Protein AF-A0A954TVA0-F1 (afdb_monomer_lite)

Radius of gyration: 16.4 Å; chains: 1; bounding box: 38×23×54 Å

Secondary structure (DSSP, 8-state):
-PPPEEEEEE-SGGGHHHHTTHHHH-TTEEEEEE-HHHHHHHHHTTS-SEE---TTGGGT-TT-----S-----SS--SSS----SS-GGG-------TT-HHHHHHHHHHT-

pLDDT: mean 92.86, std 5.98, range [51.25, 97.56]

Foldseek 3Di:
DPQAAEEEFEPDPLRCVVCPCVCVVRVSHDYDYDQQLVQLVCVVVVVHPYYQHAPVSCVVDVPDDDPDPDHRDDDPDPVPQDDDDPDPLQPPPDGDDDPSHDNSVVVVVVVSD

Structure (mmCIF, N/CA/C/O backbone):
data_AF-A0A954TVA0-F1
#
_entry.id   AF-A0A954TVA0-F1
#
loop_
_atom_site.group_PDB
_atom_site.id
_atom_site.type_symbol
_atom_site.label_atom_id
_atom_site.label_alt_id
_atom_site.label_comp_id
_atom_site.label_asym_id
_atom_site.label_entity_id
_atom_site.label_seq_id
_atom_site.pdbx_PDB_ins_code
_atom_site.Cartn_x
_atom_site.Cartn_y
_atom_site.Cartn_z
_atom_site.occupancy
_atom_site.B_iso_or_equiv
_atom_site.auth_seq_id
_atom_site.auth_comp_id
_atom_site.auth_asym_id
_atom_site.auth_atom_id
_atom_site.pdbx_PDB_model_num
ATOM 1 N N . MET A 1 1 ? 11.978 6.309 -28.650 1.00 51.25 1 MET A N 1
ATOM 2 C CA . MET A 1 1 ? 12.159 6.140 -27.192 1.00 51.25 1 MET A CA 1
ATOM 3 C C . MET A 1 1 ? 10.911 5.460 -26.672 1.00 51.25 1 MET A C 1
ATOM 5 O O . MET A 1 1 ? 9.834 5.956 -26.969 1.00 51.25 1 MET A O 1
ATOM 9 N N . HIS A 1 2 ? 11.033 4.316 -26.001 1.00 59.34 2 HIS A N 1
ATOM 10 C CA . HIS A 1 2 ? 9.889 3.750 -25.281 1.00 59.34 2 HIS A CA 1
ATOM 11 C C . HIS A 1 2 ? 9.575 4.683 -24.104 1.00 59.34 2 HIS A C 1
ATOM 13 O O . HIS A 1 2 ? 10.509 5.211 -23.495 1.00 59.34 2 HIS A O 1
ATOM 19 N N . ALA A 1 3 ? 8.293 4.939 -23.838 1.00 80.56 3 ALA A N 1
ATOM 20 C CA . ALA A 1 3 ? 7.889 5.673 -22.644 1.00 80.56 3 ALA A CA 1
ATOM 21 C C . ALA A 1 3 ? 8.387 4.912 -21.404 1.00 80.56 3 ALA A C 1
ATOM 23 O O . ALA A 1 3 ? 8.358 3.680 -21.385 1.00 80.56 3 ALA A O 1
ATOM 24 N N . ARG A 1 4 ? 8.902 5.639 -20.409 1.00 92.19 4 ARG A N 1
ATOM 25 C CA . ARG A 1 4 ? 9.308 5.043 -19.135 1.00 92.19 4 ARG A CA 1
ATOM 26 C C . ARG A 1 4 ? 8.078 4.586 -18.357 1.00 92.19 4 ARG A C 1
ATOM 28 O O . ARG A 1 4 ? 7.033 5.223 -18.443 1.00 92.19 4 ARG A O 1
ATOM 35 N N . ILE A 1 5 ? 8.225 3.495 -17.608 1.00 95.81 5 ILE A N 1
ATOM 36 C CA . ILE A 1 5 ? 7.154 2.946 -16.766 1.00 95.81 5 ILE A CA 1
ATOM 37 C C . ILE A 1 5 ? 7.096 3.757 -15.471 1.00 95.81 5 ILE A C 1
ATOM 39 O O . ILE A 1 5 ? 8.102 3.861 -14.771 1.00 95.81 5 ILE A O 1
ATOM 43 N N . LYS A 1 6 ? 5.936 4.311 -15.133 1.00 97.56 6 LYS A N 1
ATOM 44 C CA . LYS A 1 6 ? 5.712 5.108 -13.922 1.00 97.56 6 LYS A CA 1
ATOM 45 C C . LYS A 1 6 ? 5.353 4.182 -12.760 1.00 97.56 6 LYS A C 1
ATOM 47 O O . LYS A 1 6 ? 4.303 3.538 -12.777 1.00 97.56 6 LYS A 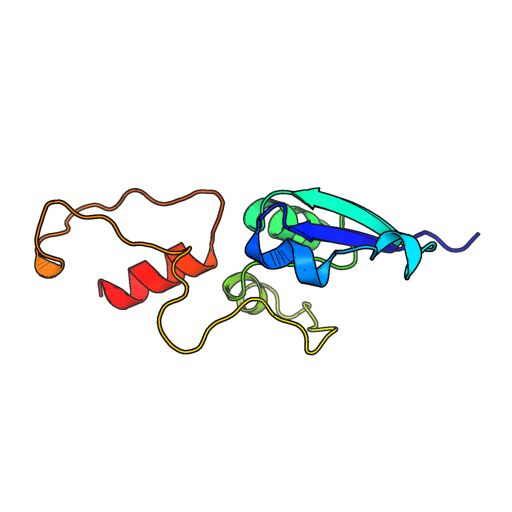O 1
ATOM 52 N N . VAL A 1 7 ? 6.226 4.111 -11.757 1.00 96.88 7 VAL A N 1
ATOM 53 C CA . VAL A 1 7 ? 6.116 3.175 -10.630 1.00 96.88 7 VAL A CA 1
ATOM 54 C C . VAL A 1 7 ? 5.910 3.927 -9.316 1.00 96.88 7 VAL A C 1
ATOM 56 O O . VAL A 1 7 ? 6.769 4.692 -8.887 1.00 96.88 7 VAL A O 1
ATOM 59 N N . GLY A 1 8 ? 4.793 3.657 -8.643 1.00 97.06 8 GLY A N 1
ATOM 60 C CA . GLY A 1 8 ? 4.481 4.173 -7.314 1.00 97.06 8 GLY A CA 1
ATOM 61 C C . GLY A 1 8 ? 5.005 3.281 -6.193 1.00 97.06 8 GLY A C 1
ATOM 62 O O . GLY A 1 8 ? 4.506 2.174 -5.974 1.00 97.06 8 GLY A O 1
ATOM 63 N N . ALA A 1 9 ? 5.974 3.782 -5.437 1.00 95.75 9 ALA A N 1
ATOM 64 C CA . ALA A 1 9 ? 6.526 3.153 -4.247 1.00 95.75 9 ALA A CA 1
ATOM 65 C C . ALA A 1 9 ? 5.984 3.799 -2.961 1.00 95.75 9 ALA A C 1
ATOM 67 O O . ALA A 1 9 ? 5.760 5.003 -2.878 1.00 95.75 9 ALA A O 1
ATOM 68 N N . VAL A 1 10 ? 5.801 3.001 -1.910 1.00 93.38 10 VAL A N 1
ATOM 69 C CA . VAL A 1 10 ? 5.298 3.499 -0.621 1.00 93.38 10 VAL A CA 1
ATOM 70 C C . VAL A 1 10 ? 6.440 4.060 0.229 1.00 93.38 10 VAL A C 1
ATOM 72 O O . VAL A 1 10 ? 7.480 3.416 0.368 1.00 93.38 10 VAL A O 1
ATOM 75 N N . SER A 1 11 ? 6.215 5.210 0.870 1.00 88.69 11 SER A N 1
ATOM 76 C CA . SER A 1 11 ? 7.194 5.926 1.715 1.00 88.69 11 SER A CA 1
ATOM 77 C C . SER A 1 11 ? 7.392 5.367 3.140 1.00 88.69 11 SER A C 1
ATOM 79 O O . SER A 1 11 ? 8.062 5.988 3.969 1.00 88.69 11 SER A O 1
ATOM 81 N N . TYR A 1 12 ? 6.813 4.211 3.473 1.00 90.75 12 TYR A N 1
ATOM 82 C CA . TYR A 1 12 ? 6.870 3.629 4.818 1.00 90.75 12 TYR A CA 1
ATOM 83 C C . TYR A 1 12 ? 8.114 2.764 5.056 1.00 90.75 12 TYR A C 1
ATOM 85 O O . TYR A 1 12 ? 8.768 2.262 4.149 1.00 90.75 12 TYR A O 1
ATOM 93 N N . LEU A 1 13 ? 8.461 2.556 6.330 1.00 93.25 13 LEU A N 1
ATOM 94 C CA . LEU A 1 13 ? 9.634 1.751 6.682 1.00 93.25 13 LEU A CA 1
ATOM 95 C C . LEU A 1 13 ? 9.489 0.280 6.255 1.00 93.25 13 LEU A C 1
ATOM 97 O O . LEU A 1 13 ? 10.472 -0.343 5.863 1.00 93.25 13 LEU A O 1
ATOM 101 N N . ASN A 1 14 ? 8.272 -0.262 6.314 1.00 92.88 14 ASN A N 1
ATOM 102 C CA . ASN A 1 14 ? 7.986 -1.656 5.968 1.00 92.88 14 ASN A CA 1
ATOM 103 C C . ASN A 1 14 ? 8.168 -1.965 4.471 1.00 92.88 14 ASN A C 1
ATOM 105 O O . ASN A 1 14 ? 8.353 -3.127 4.123 1.00 92.88 14 ASN A O 1
ATOM 109 N N . THR A 1 15 ? 8.164 -0.951 3.603 1.00 93.56 15 THR A N 1
ATOM 110 C CA . THR A 1 15 ? 8.358 -1.101 2.155 1.00 93.56 15 THR A CA 1
ATOM 111 C C . THR A 1 15 ? 9.800 -0.868 1.728 1.00 93.56 15 THR A C 1
ATOM 113 O O . THR A 1 15 ? 10.175 -1.309 0.644 1.00 93.56 15 THR A O 1
ATOM 116 N N . LYS A 1 16 ? 10.643 -0.256 2.577 1.00 94.19 16 LYS A N 1
ATOM 117 C CA . LYS A 1 16 ? 12.052 0.026 2.251 1.00 94.19 16 LYS A CA 1
ATOM 118 C C . LYS A 1 16 ? 12.821 -1.179 1.701 1.00 94.19 16 LYS A C 1
ATOM 120 O O . LYS A 1 16 ? 13.514 -0.982 0.710 1.00 94.19 16 LYS A O 1
ATOM 125 N N . PRO A 1 17 ? 12.717 -2.400 2.264 1.00 94.06 17 PRO A N 1
ATOM 126 C CA . PRO A 1 17 ? 13.437 -3.547 1.711 1.00 94.06 17 PRO A CA 1
ATOM 127 C C . PRO A 1 17 ? 13.011 -3.912 0.284 1.00 94.06 17 PRO A C 1
ATOM 129 O O . PRO A 1 17 ? 13.837 -4.383 -0.486 1.00 94.06 17 PRO A O 1
ATOM 132 N N . LEU A 1 18 ? 11.742 -3.685 -0.070 1.00 92.62 18 LEU A N 1
ATOM 133 C CA . LEU A 1 18 ? 11.190 -4.029 -1.383 1.00 92.62 18 LEU A CA 1
ATOM 134 C C . LEU A 1 18 ? 11.636 -3.052 -2.476 1.00 92.62 18 LEU A C 1
ATOM 136 O O . LEU A 1 18 ? 11.839 -3.447 -3.617 1.00 92.62 18 LEU A O 1
ATOM 140 N N . VAL A 1 19 ? 11.785 -1.778 -2.120 1.00 93.06 19 VAL A N 1
ATOM 141 C CA . VAL A 1 19 ? 12.121 -0.692 -3.059 1.00 93.06 19 VAL A CA 1
ATOM 142 C C . VAL A 1 19 ? 13.610 -0.334 -3.035 1.00 93.06 19 VAL A C 1
ATOM 144 O O . VAL A 1 19 ? 14.057 0.541 -3.773 1.00 93.06 19 VAL A O 1
ATOM 147 N N . TYR A 1 20 ? 14.394 -1.001 -2.183 1.00 94.62 20 TYR A N 1
ATOM 148 C CA . TYR A 1 20 ? 15.823 -0.753 -2.047 1.00 94.62 20 TYR A CA 1
ATOM 149 C C . TYR A 1 20 ? 16.550 -1.024 -3.369 1.00 94.62 20 TYR A C 1
ATOM 151 O O . TYR A 1 20 ? 16.556 -2.154 -3.855 1.00 94.62 20 TYR A O 1
ATOM 159 N N . ARG A 1 21 ? 17.188 0.020 -3.918 1.00 94.69 21 ARG A N 1
ATOM 160 C CA . ARG A 1 21 ? 17.919 -0.003 -5.199 1.00 94.69 21 ARG A CA 1
ATOM 161 C C . ARG A 1 21 ? 17.044 -0.356 -6.406 1.00 94.69 21 ARG A C 1
ATOM 163 O O . ARG A 1 21 ? 17.558 -0.796 -7.433 1.00 94.69 21 ARG A O 1
ATOM 170 N N . LEU A 1 22 ? 15.722 -0.194 -6.302 1.00 92.12 22 LEU A N 1
ATOM 171 C CA . LEU A 1 22 ? 14.807 -0.490 -7.406 1.00 92.12 22 LEU A CA 1
ATOM 172 C C . LEU A 1 22 ? 15.111 0.369 -8.643 1.00 92.12 22 LEU A C 1
ATOM 174 O O . LEU A 1 22 ? 14.988 -0.115 -9.760 1.00 92.12 22 LEU A O 1
ATOM 178 N N . ASP A 1 23 ? 15.574 1.601 -8.449 1.00 91.69 23 ASP A N 1
ATOM 179 C CA . ASP A 1 23 ? 16.048 2.509 -9.496 1.00 91.69 23 ASP A CA 1
ATOM 180 C C . ASP A 1 23 ? 17.280 1.976 -10.246 1.00 91.69 23 ASP A C 1
ATOM 182 O O . ASP A 1 23 ? 17.398 2.161 -11.458 1.00 91.69 23 ASP A O 1
ATOM 186 N N . GLU A 1 24 ? 18.169 1.257 -9.556 1.00 94.75 24 GLU A N 1
ATOM 187 C CA . GLU A 1 24 ? 19.328 0.607 -10.174 1.00 94.75 24 GLU A CA 1
ATOM 188 C C . GLU A 1 24 ? 18.930 -0.644 -10.973 1.00 94.75 24 GLU A C 1
ATOM 190 O O . GLU A 1 24 ? 19.483 -0.903 -12.043 1.00 94.75 24 GLU A O 1
ATOM 195 N N . PHE A 1 25 ? 17.970 -1.426 -10.466 1.00 93.69 25 PHE A N 1
ATOM 196 C CA . PHE A 1 25 ? 17.490 -2.646 -11.128 1.00 93.69 25 PHE A CA 1
ATOM 197 C C . PHE A 1 25 ? 16.486 -2.373 -12.258 1.00 93.69 25 PHE A C 1
ATOM 199 O O . PHE A 1 25 ? 16.383 -3.168 -13.194 1.00 93.69 25 PHE A O 1
ATOM 206 N N . ALA A 1 26 ? 15.766 -1.253 -12.195 1.00 93.00 26 ALA A N 1
ATOM 207 C CA . ALA A 1 26 ? 14.783 -0.823 -13.182 1.00 93.00 26 ALA A CA 1
ATOM 208 C C . ALA A 1 26 ? 15.114 0.583 -13.726 1.00 93.00 26 ALA A C 1
ATOM 210 O O . ALA A 1 26 ? 14.325 1.513 -13.563 1.00 93.00 26 ALA A O 1
ATOM 211 N N . PRO A 1 27 ? 16.235 0.760 -14.458 1.00 94.00 27 PRO A N 1
ATOM 212 C CA . PRO A 1 27 ? 16.651 2.068 -14.991 1.00 94.00 27 PRO A CA 1
ATOM 213 C C . PRO A 1 27 ? 15.709 2.629 -16.080 1.00 94.00 27 PRO A C 1
ATOM 215 O O . PRO A 1 27 ? 15.866 3.764 -16.549 1.00 94.00 27 PRO A O 1
ATOM 218 N N . TYR A 1 28 ? 14.747 1.817 -16.523 1.00 93.62 28 TYR A N 1
ATOM 219 C CA . TYR A 1 28 ? 13.677 2.163 -17.458 1.00 93.62 28 TYR A CA 1
ATOM 220 C C . TYR A 1 28 ? 12.390 2.639 -16.760 1.00 93.62 28 TYR A C 1
ATOM 222 O O . TYR A 1 28 ? 11.450 3.033 -17.452 1.00 93.62 28 TYR A O 1
ATOM 230 N N . ALA A 1 29 ? 12.336 2.595 -15.427 1.00 95.50 29 ALA A N 1
ATOM 231 C CA . ALA A 1 29 ? 11.206 3.058 -14.638 1.00 95.50 29 ALA A CA 1
ATOM 232 C C . ALA A 1 29 ? 11.464 4.458 -14.062 1.00 95.50 29 ALA A C 1
ATOM 234 O O . ALA A 1 29 ? 12.586 4.790 -13.679 1.00 95.50 29 ALA A O 1
ATOM 235 N N . ASP A 1 30 ? 10.407 5.260 -13.973 1.00 96.06 30 ASP A N 1
ATOM 236 C CA . ASP A 1 30 ? 10.367 6.486 -13.182 1.00 96.06 30 ASP A CA 1
ATOM 237 C C . ASP A 1 30 ? 9.651 6.175 -11.863 1.00 96.06 30 ASP A C 1
ATOM 239 O O . ASP A 1 30 ? 8.450 5.902 -11.844 1.00 96.06 30 ASP A O 1
ATOM 243 N N . ILE A 1 31 ? 10.403 6.168 -10.759 1.00 95.88 31 ILE A N 1
ATOM 244 C CA . ILE A 1 31 ? 9.904 5.759 -9.441 1.00 95.88 31 ILE A CA 1
ATOM 245 C C . ILE A 1 31 ? 9.537 6.999 -8.625 1.00 95.88 31 ILE A C 1
ATOM 247 O O . ILE A 1 31 ? 10.389 7.852 -8.365 1.00 95.88 31 ILE A O 1
ATOM 251 N N . SER A 1 32 ? 8.286 7.079 -8.180 1.00 96.12 32 SER A N 1
ATOM 252 C CA . SER A 1 32 ? 7.794 8.097 -7.250 1.00 96.12 32 SER A CA 1
ATOM 253 C C . SER A 1 32 ? 7.457 7.478 -5.893 1.00 96.12 32 SER A C 1
ATOM 255 O O . SER A 1 32 ? 7.176 6.285 -5.792 1.00 96.12 32 SER A O 1
ATOM 257 N N . TYR A 1 33 ? 7.509 8.2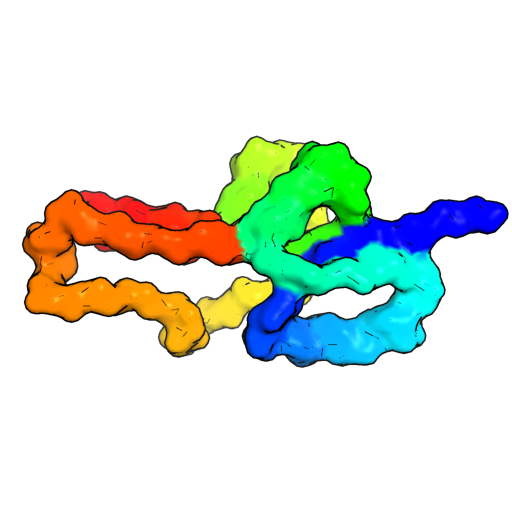87 -4.832 1.00 96.00 33 TYR A N 1
ATOM 258 C CA . TYR A 1 33 ? 7.241 7.845 -3.464 1.00 96.00 33 TYR A CA 1
ATOM 259 C C . TYR A 1 33 ? 6.091 8.642 -2.852 1.00 96.00 33 TYR A C 1
ATOM 261 O O . TYR A 1 33 ? 6.166 9.869 -2.797 1.0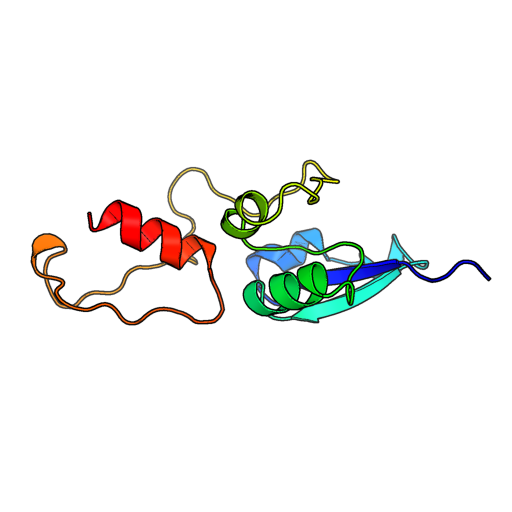0 96.00 33 TYR A O 1
ATOM 269 N N . ASP A 1 34 ? 5.058 7.963 -2.351 1.00 95.56 34 ASP A N 1
ATOM 270 C CA . ASP A 1 34 ? 3.928 8.614 -1.674 1.00 95.56 34 ASP A CA 1
ATOM 271 C C . ASP A 1 34 ? 3.265 7.694 -0.623 1.00 95.56 34 ASP A C 1
ATOM 273 O O . ASP A 1 34 ? 3.750 6.599 -0.309 1.00 95.56 34 ASP A O 1
ATOM 277 N N . LEU A 1 35 ? 2.173 8.165 -0.019 1.00 93.69 35 LEU A N 1
ATOM 278 C CA . LEU A 1 35 ? 1.294 7.383 0.846 1.00 93.69 35 LEU A CA 1
ATOM 279 C C . LEU A 1 35 ? 0.500 6.355 0.022 1.00 93.69 35 LEU A C 1
ATOM 281 O O . LEU A 1 35 ? 0.043 6.690 -1.070 1.00 93.69 35 LEU A O 1
ATOM 285 N N . PRO A 1 36 ? 0.228 5.147 0.553 1.00 93.75 36 PRO A N 1
ATOM 286 C CA . PRO A 1 36 ? -0.519 4.118 -0.173 1.00 93.75 36 PRO A CA 1
ATOM 287 C C . PRO A 1 36 ? -1.872 4.595 -0.712 1.00 93.75 36 PRO A C 1
ATOM 289 O O . PRO A 1 36 ? -2.248 4.231 -1.820 1.00 93.75 36 PRO A O 1
ATOM 292 N N . SER A 1 37 ? -2.605 5.411 0.055 1.00 92.56 37 SER A N 1
ATOM 293 C CA . SER A 1 37 ? -3.898 5.955 -0.378 1.00 92.56 37 SER A CA 1
ATOM 294 C C . SER A 1 37 ? -3.775 6.857 -1.608 1.00 92.56 37 SER A C 1
ATOM 296 O O . SER A 1 37 ? -4.591 6.743 -2.514 1.00 92.56 37 SER A O 1
ATOM 298 N N . ARG A 1 38 ? -2.727 7.684 -1.680 1.00 95.12 38 ARG A N 1
ATOM 299 C CA . ARG A 1 38 ? -2.454 8.564 -2.827 1.00 95.12 38 ARG A CA 1
ATOM 300 C C . ARG A 1 38 ? -1.950 7.797 -4.041 1.00 95.12 38 ARG A C 1
ATOM 302 O O . ARG A 1 38 ? -2.357 8.096 -5.155 1.00 95.12 38 ARG A O 1
ATOM 309 N N . LEU A 1 39 ? -1.117 6.777 -3.830 1.00 96.38 39 LEU A N 1
ATOM 310 C CA . LEU A 1 39 ? -0.684 5.888 -4.911 1.00 96.38 39 LEU A CA 1
ATOM 311 C C . LEU A 1 39 ? -1.868 5.144 -5.538 1.00 96.38 39 LEU A C 1
ATOM 313 O O . LEU A 1 39 ? -1.880 4.936 -6.745 1.00 96.38 39 LEU A O 1
ATOM 317 N N . ALA A 1 40 ? -2.869 4.768 -4.735 1.00 95.31 40 ALA A N 1
ATOM 318 C CA . ALA A 1 40 ? -4.106 4.186 -5.249 1.00 95.31 40 ALA A CA 1
ATOM 319 C C . ALA A 1 40 ? -4.889 5.180 -6.119 1.00 95.31 40 ALA A C 1
ATOM 321 O O . ALA A 1 40 ? -5.335 4.806 -7.199 1.00 95.31 40 ALA A O 1
ATOM 322 N N . ASP A 1 41 ? -4.995 6.443 -5.692 1.00 95.44 41 ASP A N 1
ATOM 323 C CA . ASP A 1 41 ? -5.654 7.494 -6.479 1.00 95.44 41 ASP A CA 1
ATOM 324 C C . ASP A 1 41 ? -4.927 7.756 -7.809 1.00 95.44 41 ASP A C 1
ATOM 326 O O . ASP A 1 41 ? -5.564 7.845 -8.856 1.00 95.44 41 ASP A O 1
ATOM 330 N N . GLN A 1 42 ? -3.592 7.814 -7.784 1.00 97.00 42 GLN A N 1
ATOM 331 C CA . GLN A 1 42 ? -2.763 8.007 -8.979 1.00 97.00 42 GLN A CA 1
ATOM 332 C C . GLN A 1 42 ? -2.800 6.802 -9.930 1.00 97.00 42 GLN A C 1
ATOM 334 O O . GLN A 1 42 ? -2.748 6.967 -11.149 1.00 97.00 42 GLN A O 1
ATOM 339 N N . LEU A 1 43 ? -2.886 5.578 -9.402 1.00 96.94 43 LEU A N 1
ATOM 340 C CA . LEU A 1 43 ? -3.066 4.388 -10.232 1.00 96.94 43 LEU A CA 1
ATOM 341 C C . LEU A 1 43 ? -4.448 4.401 -10.898 1.00 96.94 43 LEU A C 1
ATOM 343 O O . LEU A 1 43 ? -4.545 4.201 -12.105 1.00 96.94 43 LEU A O 1
ATOM 347 N N . ALA A 1 44 ? -5.500 4.716 -10.137 1.00 95.38 44 ALA A N 1
ATOM 348 C CA . ALA A 1 44 ? -6.866 4.802 -10.647 1.00 95.38 44 ALA A CA 1
ATOM 349 C C . ALA A 1 44 ? -7.034 5.891 -11.724 1.00 95.38 44 ALA A C 1
ATOM 351 O O . ALA A 1 44 ? -7.829 5.729 -12.649 1.00 9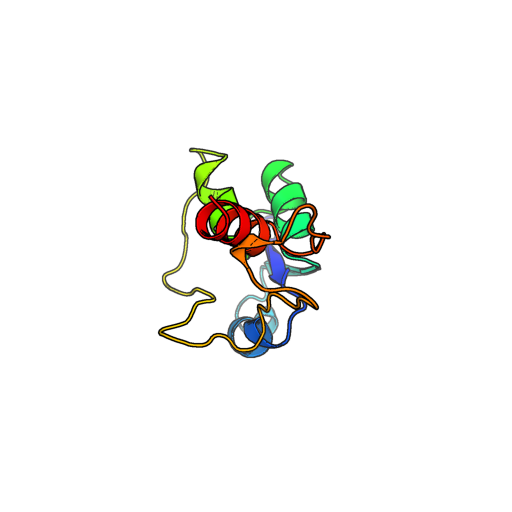5.38 44 ALA A O 1
ATOM 352 N N . SER A 1 45 ? -6.287 7.000 -11.632 1.00 95.88 45 SER A N 1
ATOM 353 C CA . SER A 1 45 ? -6.315 8.079 -12.630 1.00 95.88 45 SER A CA 1
ATOM 354 C C . SER A 1 45 ? -5.450 7.812 -13.872 1.00 95.88 45 SER A C 1
ATOM 356 O O . SER A 1 45 ? -5.490 8.598 -14.820 1.00 95.88 45 SER A O 1
ATOM 358 N N . GLY A 1 46 ? -4.669 6.723 -13.896 1.00 95.50 46 GLY A N 1
ATOM 359 C CA . GLY A 1 46 ? -3.703 6.423 -14.962 1.00 95.50 46 GLY A CA 1
ATOM 360 C C . GLY A 1 46 ? -2.415 7.258 -14.893 1.00 95.50 46 GLY A C 1
ATOM 361 O O . GLY A 1 46 ? -1.596 7.257 -15.821 1.00 95.50 46 GLY A O 1
ATOM 362 N N . GLU A 1 47 ? -2.201 7.989 -13.797 1.00 97.38 47 GLU A N 1
ATOM 363 C CA . GLU A 1 47 ? -0.951 8.701 -13.531 1.00 97.38 47 GLU A CA 1
ATOM 364 C C . GLU A 1 47 ? 0.202 7.740 -13.235 1.00 97.38 47 GLU A C 1
ATOM 366 O O . GLU A 1 47 ? 1.337 8.054 -13.593 1.00 97.38 47 GLU A O 1
ATOM 371 N N . LEU A 1 48 ? -0.073 6.558 -12.686 1.00 97.56 48 LEU A N 1
ATOM 372 C CA . LEU A 1 48 ? 0.896 5.476 -12.498 1.00 97.56 48 LEU A CA 1
ATOM 373 C C . LEU A 1 48 ? 0.541 4.263 -13.358 1.00 97.56 48 LEU A C 1
ATOM 375 O O . LEU A 1 48 ? -0.631 4.000 -13.604 1.00 97.56 48 LEU A O 1
ATOM 379 N N . ASP A 1 49 ? 1.561 3.512 -13.770 1.00 96.50 49 ASP A N 1
ATOM 380 C CA . ASP A 1 49 ? 1.383 2.258 -14.512 1.00 96.50 49 ASP A CA 1
ATOM 381 C C . ASP A 1 49 ? 1.409 1.048 -13.561 1.00 96.50 49 ASP A C 1
ATOM 383 O O . ASP A 1 49 ? 0.729 0.050 -13.781 1.00 96.50 49 ASP A O 1
ATOM 387 N N . VAL A 1 50 ? 2.200 1.134 -12.484 1.00 95.94 50 VAL A N 1
ATOM 388 C CA . VAL A 1 50 ? 2.317 0.110 -11.434 1.00 95.94 50 VAL A CA 1
ATOM 389 C C . VAL A 1 50 ? 2.438 0.808 -10.086 1.00 95.94 50 VAL A C 1
ATOM 391 O O . VAL A 1 50 ? 3.176 1.783 -9.967 1.00 95.94 50 VAL A O 1
ATOM 394 N N . ALA A 1 51 ? 1.772 0.311 -9.043 1.00 96.38 51 ALA A N 1
ATOM 395 C CA . ALA A 1 51 ? 1.892 0.896 -7.710 1.00 96.38 51 ALA A CA 1
ATOM 396 C C . ALA A 1 51 ? 1.728 -0.123 -6.574 1.00 96.38 51 ALA A C 1
ATOM 398 O O . ALA A 1 51 ? 0.979 -1.094 -6.675 1.00 96.38 51 ALA A O 1
ATOM 399 N N . LEU A 1 52 ? 2.401 0.138 -5.451 1.00 95.19 52 LEU A N 1
ATOM 400 C CA . LEU A 1 52 ? 2.134 -0.522 -4.173 1.00 95.19 52 LEU A CA 1
ATOM 401 C C . LEU A 1 52 ? 0.919 0.136 -3.497 1.00 95.19 52 LEU A C 1
ATOM 403 O O . LEU A 1 52 ? 1.052 1.156 -2.823 1.00 95.19 52 LEU A O 1
ATOM 407 N N . ILE A 1 53 ? -0.262 -0.460 -3.665 1.00 94.62 53 ILE A N 1
ATOM 408 C CA . ILE A 1 53 ? -1.538 0.070 -3.154 1.00 94.62 53 ILE A CA 1
ATOM 409 C C . ILE A 1 53 ? -2.071 -0.743 -1.957 1.00 94.62 53 ILE A C 1
ATOM 411 O O . ILE A 1 53 ? -1.673 -1.897 -1.759 1.00 94.62 53 ILE A O 1
ATOM 415 N N . PRO A 1 54 ? -2.981 -0.185 -1.133 1.00 94.56 54 PRO A N 1
ATOM 416 C CA . PRO A 1 54 ? -3.684 -0.944 -0.103 1.00 94.56 54 PRO A CA 1
ATOM 417 C C . PRO A 1 54 ? -4.433 -2.142 -0.701 1.00 94.56 54 PRO A C 1
ATOM 419 O O . PRO A 1 54 ? -5.137 -2.006 -1.694 1.00 94.56 54 PRO A O 1
ATOM 422 N N . SER A 1 55 ? -4.358 -3.311 -0.063 1.00 94.75 55 SER A N 1
ATOM 423 C CA . SER A 1 55 ? -5.027 -4.530 -0.549 1.00 94.75 55 SER A CA 1
ATOM 424 C C . SER A 1 55 ? -6.540 -4.397 -0.752 1.00 94.75 55 SER A C 1
ATOM 426 O O . SER A 1 55 ? -7.100 -5.119 -1.567 1.00 94.75 55 SER A O 1
ATOM 428 N N . VAL A 1 56 ? -7.212 -3.493 -0.028 1.00 94.69 56 VAL A N 1
ATOM 429 C CA . VAL A 1 56 ? -8.653 -3.260 -0.200 1.00 94.69 56 VAL A CA 1
ATOM 430 C C . VAL A 1 56 ? -8.983 -2.610 -1.549 1.00 94.69 56 VAL A C 1
ATOM 432 O O . VAL A 1 56 ? -10.070 -2.837 -2.071 1.00 94.69 56 VAL A O 1
ATOM 435 N N . GLU A 1 57 ? -8.043 -1.856 -2.127 1.00 94.38 57 GLU A N 1
ATOM 436 C CA . GLU A 1 57 ? -8.203 -1.167 -3.416 1.00 94.38 57 GLU A CA 1
ATOM 437 C C . GLU A 1 57 ? -8.260 -2.146 -4.583 1.00 94.38 57 GLU A C 1
ATOM 439 O O . GLU A 1 57 ? -8.990 -1.915 -5.539 1.00 94.38 57 GLU A O 1
ATOM 444 N N . TYR A 1 58 ? -7.564 -3.283 -4.475 1.00 93.81 58 TYR A N 1
ATOM 445 C CA . TYR A 1 58 ? -7.609 -4.333 -5.493 1.00 93.81 58 TYR A CA 1
ATOM 446 C C . TYR A 1 58 ? -9.039 -4.818 -5.774 1.00 93.81 58 TYR A C 1
ATOM 448 O O . TYR A 1 58 ? -9.369 -5.185 -6.894 1.00 93.81 58 TYR A O 1
ATOM 456 N N . PHE A 1 59 ? -9.912 -4.793 -4.766 1.00 92.44 59 PHE A N 1
ATOM 457 C CA . PHE A 1 59 ? -11.301 -5.222 -4.915 1.00 92.44 59 PHE A CA 1
ATOM 458 C C . PHE A 1 59 ? -12.234 -4.123 -5.446 1.00 92.44 59 PHE A C 1
ATOM 460 O O . PHE A 1 59 ? -13.415 -4.399 -5.647 1.00 92.44 59 PHE A O 1
ATOM 467 N N . GLN A 1 60 ? -11.747 -2.890 -5.626 1.00 89.31 60 GLN A N 1
ATOM 468 C CA . GLN A 1 60 ? -12.561 -1.756 -6.079 1.00 89.31 60 GLN A CA 1
ATOM 469 C C . GLN A 1 60 ? -12.587 -1.613 -7.605 1.00 89.31 60 GLN A C 1
ATOM 471 O O . GLN A 1 60 ? -13.585 -1.136 -8.140 1.00 89.31 60 GLN A O 1
ATOM 476 N N . ASP A 1 61 ? -11.530 -2.042 -8.302 1.00 90.38 61 ASP A N 1
ATOM 477 C CA . ASP A 1 61 ? -11.442 -1.985 -9.763 1.00 90.38 61 ASP A CA 1
ATOM 478 C C . ASP A 1 61 ? -11.095 -3.370 -10.343 1.00 90.38 61 ASP A C 1
ATOM 480 O O . ASP A 1 61 ? -9.995 -3.877 -10.106 1.00 90.38 61 ASP A O 1
ATOM 484 N N . PRO A 1 62 ? -12.000 -4.002 -11.117 1.00 91.62 62 PRO A N 1
ATOM 485 C CA . PRO A 1 62 ? -11.748 -5.308 -11.725 1.00 91.62 62 PRO A CA 1
ATOM 486 C C . PRO A 1 62 ? -10.663 -5.289 -12.814 1.00 91.62 62 PRO A C 1
ATOM 488 O O . PRO A 1 62 ? -10.264 -6.357 -13.272 1.00 91.62 62 PRO A O 1
ATOM 491 N N . ASN A 1 63 ? -10.206 -4.112 -13.252 1.00 92.31 63 ASN A N 1
ATOM 492 C CA . ASN A 1 63 ? -9.138 -3.975 -14.241 1.00 92.31 63 ASN A CA 1
ATOM 493 C C . ASN A 1 63 ? -7.737 -4.045 -13.622 1.00 92.31 63 ASN A C 1
ATOM 495 O O . ASN A 1 63 ? -6.752 -4.090 -14.358 1.00 92.31 63 ASN A O 1
ATOM 499 N N . TYR A 1 64 ? -7.621 -4.038 -12.292 1.00 95.50 64 TYR A N 1
ATOM 500 C CA . TYR A 1 64 ? -6.328 -4.195 -11.642 1.00 95.50 64 TYR A CA 1
ATOM 501 C C . TYR A 1 64 ? -5.781 -5.614 -11.790 1.00 95.50 64 TYR A C 1
ATOM 503 O O . TYR A 1 64 ? -6.488 -6.606 -11.624 1.00 95.50 64 TYR A O 1
ATOM 511 N N . GLU A 1 65 ? -4.471 -5.700 -12.024 1.00 96.19 65 GLU A N 1
ATOM 512 C CA . GLU A 1 65 ? -3.731 -6.954 -12.105 1.00 96.19 65 GLU A CA 1
ATOM 513 C C . GLU A 1 65 ? -2.594 -6.974 -11.075 1.00 96.19 65 GLU A C 1
ATOM 515 O O . GLU A 1 65 ? -1.856 -6.002 -10.896 1.00 96.19 65 GLU A O 1
ATOM 520 N N . ILE A 1 66 ? -2.433 -8.108 -10.388 1.00 96.00 66 ILE A N 1
ATOM 521 C CA . ILE A 1 66 ? -1.297 -8.338 -9.493 1.00 96.00 66 ILE A CA 1
ATOM 522 C C . ILE A 1 66 ? -0.111 -8.815 -10.332 1.00 96.00 66 ILE A C 1
ATOM 524 O O . ILE A 1 66 ? -0.064 -9.958 -10.776 1.00 96.00 66 ILE A O 1
ATOM 528 N N . VAL A 1 67 ? 0.883 -7.945 -10.495 1.00 94.19 67 VAL A N 1
ATOM 529 C CA . VAL A 1 67 ? 2.048 -8.185 -11.369 1.00 94.19 67 VAL A CA 1
ATOM 530 C C . VAL A 1 67 ? 3.246 -8.840 -10.665 1.00 94.19 67 VAL A C 1
ATOM 532 O O . VAL A 1 67 ? 4.287 -9.071 -11.276 1.00 94.19 67 VAL A O 1
ATOM 535 N N . SER A 1 68 ? 3.144 -9.113 -9.362 1.00 91.25 68 SER A N 1
ATOM 536 C CA . SER A 1 68 ? 4.232 -9.674 -8.554 1.00 91.25 68 SER A CA 1
ATOM 537 C C . SER A 1 68 ? 3.702 -10.551 -7.423 1.00 91.25 68 SER A C 1
ATOM 539 O O . SER A 1 68 ? 2.600 -10.353 -6.923 1.00 91.25 68 SER A O 1
ATOM 541 N N . ASN A 1 69 ? 4.521 -11.497 -6.966 1.00 91.81 69 ASN A N 1
ATOM 542 C CA . ASN A 1 69 ? 4.269 -12.265 -5.747 1.00 91.81 69 ASN A CA 1
ATOM 543 C C . ASN A 1 69 ? 4.781 -11.564 -4.470 1.00 91.81 69 ASN A C 1
ATOM 545 O O . ASN A 1 69 ? 4.661 -12.126 -3.380 1.00 91.81 69 ASN A O 1
ATOM 549 N N . ALA A 1 70 ? 5.363 -10.367 -4.585 1.00 91.44 70 ALA A N 1
ATOM 550 C CA . ALA A 1 70 ? 5.764 -9.554 -3.446 1.00 91.44 70 ALA A CA 1
ATOM 551 C C . ALA A 1 70 ? 4.556 -8.829 -2.834 1.00 91.44 70 ALA A C 1
ATOM 553 O O . ALA A 1 70 ? 3.739 -8.245 -3.542 1.00 91.44 70 ALA A O 1
ATOM 554 N N . CYS A 1 71 ? 4.460 -8.819 -1.504 1.00 92.81 71 CYS A N 1
ATOM 555 C CA . CYS A 1 71 ? 3.422 -8.080 -0.791 1.00 92.81 71 CYS A CA 1
ATOM 556 C C . CYS A 1 71 ? 3.910 -7.579 0.572 1.00 92.81 71 CYS A C 1
ATOM 558 O O . CYS A 1 71 ? 4.888 -8.080 1.132 1.00 92.81 71 CYS A O 1
ATOM 560 N N . ILE A 1 72 ? 3.196 -6.595 1.121 1.00 93.75 72 ILE A N 1
ATOM 561 C CA . ILE A 1 72 ? 3.370 -6.142 2.501 1.00 93.75 72 ILE A CA 1
ATOM 562 C C . ILE A 1 72 ? 2.281 -6.797 3.345 1.00 93.75 72 ILE A C 1
ATOM 564 O O . ILE A 1 72 ? 1.100 -6.481 3.215 1.00 93.75 72 ILE A O 1
ATOM 568 N N . GLY A 1 73 ? 2.681 -7.724 4.210 1.00 93.88 73 GLY A N 1
ATOM 569 C CA . GLY A 1 73 ? 1.762 -8.487 5.047 1.00 93.88 73 GLY A CA 1
ATOM 570 C C . GLY A 1 73 ? 2.457 -9.107 6.253 1.00 93.88 73 GLY A C 1
ATOM 571 O O . GLY A 1 73 ? 3.666 -8.977 6.436 1.00 93.88 73 GLY A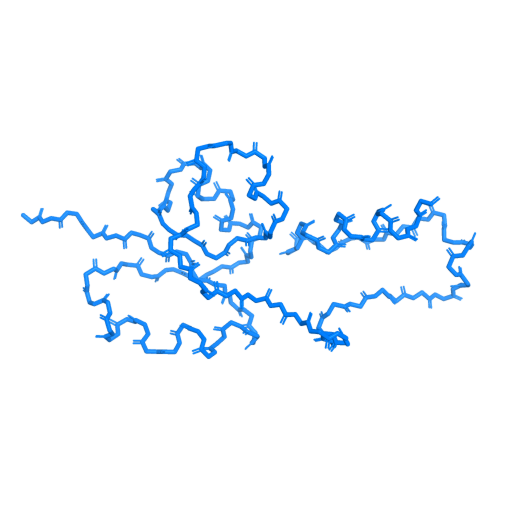 O 1
ATOM 572 N N . CYS A 1 74 ? 1.683 -9.784 7.097 1.00 95.19 74 CYS A N 1
ATOM 573 C CA . CYS A 1 74 ? 2.187 -10.425 8.307 1.00 95.19 74 CYS A CA 1
ATOM 574 C C . CYS A 1 74 ? 1.410 -11.698 8.650 1.00 95.19 74 CYS A C 1
ATOM 576 O O . CYS A 1 74 ? 0.234 -11.841 8.317 1.00 95.19 74 CYS A O 1
ATOM 578 N N . ARG A 1 75 ? 2.055 -12.591 9.406 1.00 95.75 75 ARG A N 1
ATOM 579 C CA . ARG A 1 75 ? 1.391 -13.651 10.173 1.00 95.75 75 ARG A CA 1
ATOM 580 C C . ARG A 1 75 ? 1.551 -13.326 11.654 1.00 95.75 75 ARG A C 1
ATOM 582 O O . ARG A 1 75 ? 2.669 -13.337 12.159 1.00 95.75 75 ARG A O 1
ATOM 589 N N . GLY A 1 76 ? 0.448 -13.014 12.331 1.00 95.44 76 GLY A N 1
ATOM 590 C CA . GLY A 1 76 ? 0.482 -12.497 13.701 1.00 95.44 76 GLY A CA 1
ATOM 591 C C . GLY A 1 76 ? 0.672 -10.972 13.756 1.00 95.44 76 GLY A C 1
ATOM 592 O O . GLY A 1 76 ? 0.216 -10.277 12.847 1.00 95.44 76 GLY A O 1
ATOM 593 N N . PRO A 1 77 ? 1.296 -10.423 14.817 1.00 94.94 77 PRO A N 1
ATOM 594 C CA . PRO A 1 77 ? 1.383 -8.975 15.019 1.00 94.94 77 PRO A CA 1
ATOM 595 C C . PRO A 1 77 ? 2.231 -8.249 13.957 1.00 94.94 77 PRO A C 1
ATOM 597 O O . PRO A 1 77 ? 3.422 -8.510 13.825 1.00 94.94 77 PRO A O 1
ATOM 600 N N . VAL A 1 78 ? 1.643 -7.266 13.260 1.00 95.06 78 VAL A N 1
ATOM 601 C CA . VAL A 1 78 ? 2.343 -6.403 12.275 1.00 95.06 78 VAL A CA 1
ATOM 602 C C . VAL A 1 78 ? 3.117 -5.240 12.914 1.00 95.06 78 VAL A C 1
ATOM 604 O O . VAL A 1 78 ? 3.948 -4.603 12.269 1.00 95.06 78 VAL A O 1
ATOM 607 N N . LEU A 1 79 ? 2.806 -4.927 14.179 1.00 93.81 79 LEU A N 1
ATOM 608 C CA . LEU A 1 79 ? 3.357 -3.851 15.022 1.00 93.81 79 LEU A CA 1
ATOM 609 C C . LEU A 1 79 ? 3.161 -2.404 14.526 1.00 93.81 79 LEU A C 1
ATOM 611 O O . LEU A 1 79 ? 3.133 -1.501 15.361 1.00 93.81 79 LEU A O 1
ATOM 615 N N . SER A 1 80 ? 2.990 -2.188 13.223 1.00 91.81 80 SER A N 1
ATOM 616 C CA . SER A 1 80 ? 2.852 -0.888 12.548 1.00 91.81 80 SER A CA 1
ATOM 617 C C . SER A 1 80 ? 1.403 -0.450 12.308 1.00 91.81 80 SER A C 1
ATOM 619 O O . SER A 1 80 ? 1.163 0.716 12.025 1.00 91.81 80 SER A O 1
ATOM 621 N N . VAL A 1 81 ? 0.433 -1.349 12.479 1.00 93.62 81 VAL A N 1
ATOM 622 C CA . VAL A 1 81 ? -1.005 -1.050 12.456 1.00 93.62 81 VAL A CA 1
ATOM 623 C C . VAL A 1 81 ? -1.537 -1.295 13.859 1.00 93.62 81 VAL A C 1
ATOM 625 O O . VAL A 1 81 ? -1.392 -2.395 14.397 1.00 93.62 81 VAL A O 1
ATOM 628 N N . LYS A 1 82 ? -2.103 -0.258 14.479 1.00 93.56 82 LYS A N 1
ATOM 629 C CA . LYS A 1 82 ? -2.568 -0.296 15.868 1.00 93.56 82 LYS A CA 1
ATOM 630 C C . LYS A 1 82 ? -3.930 0.374 15.982 1.00 93.56 82 LYS A C 1
ATOM 632 O O . LYS A 1 82 ? -4.145 1.432 15.401 1.00 93.56 82 LYS A O 1
ATOM 637 N N . LEU A 1 83 ? -4.800 -0.212 16.796 1.00 94.19 83 LEU A N 1
ATOM 638 C CA . LEU A 1 83 ? -5.979 0.458 17.328 1.00 94.19 83 LEU A CA 1
ATOM 639 C C . LEU A 1 83 ? -5.645 0.889 18.755 1.00 94.19 83 LEU A C 1
ATOM 641 O O . LEU A 1 83 ? -5.330 0.051 19.599 1.00 94.19 83 LEU A O 1
ATOM 645 N N . LEU A 1 84 ? -5.666 2.194 19.007 1.00 94.62 84 LEU A N 1
ATOM 646 C CA . LEU A 1 84 ? -5.423 2.763 20.328 1.00 94.62 84 LEU A CA 1
ATOM 647 C C . LEU A 1 84 ? -6.752 3.233 20.911 1.00 94.62 84 LEU A C 1
ATOM 649 O O . LEU A 1 84 ? -7.469 4.003 20.277 1.00 94.62 84 LEU A O 1
ATOM 653 N N . THR A 1 85 ? -7.073 2.782 22.119 1.00 95.50 85 THR A N 1
ATOM 654 C CA . THR A 1 85 ? -8.333 3.109 22.786 1.00 95.50 85 THR A CA 1
ATOM 655 C C . THR A 1 85 ? -8.112 3.402 24.267 1.00 95.5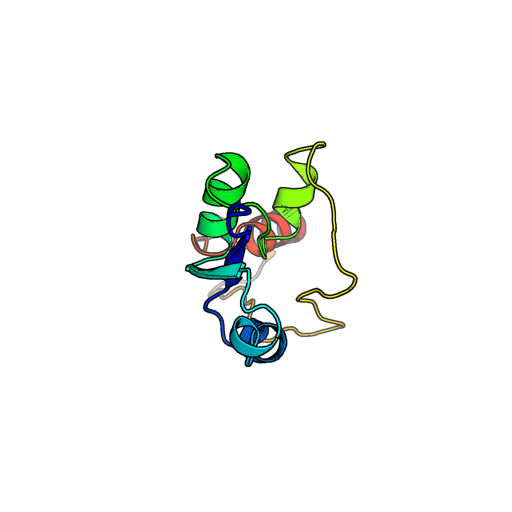0 85 THR A C 1
ATOM 657 O O . THR A 1 85 ? -7.190 2.877 24.889 1.00 95.50 85 THR A O 1
ATOM 660 N N . ARG A 1 86 ? -8.963 4.273 24.819 1.00 96.62 86 ARG A N 1
ATOM 661 C CA . ARG A 1 86 ? -9.058 4.573 26.260 1.00 96.62 86 ARG A CA 1
ATOM 662 C C . ARG A 1 86 ? -10.212 3.828 26.939 1.00 96.62 86 ARG A C 1
ATOM 664 O O . ARG A 1 86 ? -10.372 3.940 28.148 1.00 96.62 86 ARG A O 1
ATOM 671 N N . VAL A 1 87 ? -11.009 3.101 26.160 1.00 96.38 87 VAL A N 1
ATOM 672 C CA . VAL A 1 87 ? -12.170 2.324 26.606 1.00 96.38 87 VAL A CA 1
ATOM 673 C C . VAL A 1 87 ? -12.077 0.888 26.074 1.00 96.38 87 VAL A C 1
ATOM 675 O O . VAL A 1 87 ? -11.380 0.657 25.080 1.00 96.38 87 VAL A O 1
ATOM 678 N N . PRO A 1 88 ? -12.759 -0.084 26.698 1.00 94.00 88 PRO A N 1
ATOM 679 C CA . PRO A 1 88 ? -12.948 -1.415 26.121 1.00 94.00 88 PRO A CA 1
ATOM 680 C C . PRO A 1 88 ? -13.496 -1.369 24.680 1.00 94.00 88 PRO A C 1
ATOM 682 O O . PRO A 1 88 ? -14.180 -0.415 24.308 1.00 94.00 88 PRO A O 1
ATOM 685 N N . PHE A 1 89 ? -13.182 -2.376 23.853 1.00 91.19 89 PHE A N 1
ATOM 686 C CA . PHE A 1 89 ? -13.538 -2.377 22.421 1.00 91.19 89 PHE A CA 1
ATOM 687 C C . PHE A 1 89 ? -15.047 -2.265 22.162 1.00 91.19 89 PHE A C 1
ATOM 689 O O . PHE A 1 89 ? -15.454 -1.554 21.249 1.00 91.19 89 PHE A O 1
ATOM 696 N N . ASP A 1 90 ? -15.862 -2.905 22.997 1.00 92.44 90 ASP A N 1
ATOM 697 C CA . ASP A 1 90 ? -17.329 -2.896 22.957 1.00 92.44 90 ASP A CA 1
ATOM 698 C C . ASP A 1 90 ? -17.952 -1.543 23.344 1.00 92.44 90 ASP A C 1
ATOM 700 O O . ASP A 1 90 ? -19.150 -1.334 23.171 1.00 92.44 90 ASP A O 1
ATOM 704 N N . GLN A 1 91 ? -17.148 -0.604 23.847 1.00 95.19 91 GLN A N 1
ATOM 705 C CA . GLN A 1 91 ? -17.582 0.740 24.239 1.00 95.19 91 GLN A CA 1
ATOM 706 C C . GLN A 1 91 ? -17.128 1.825 23.252 1.00 95.19 91 GLN A C 1
ATOM 708 O O . GLN A 1 91 ? -17.361 3.015 23.483 1.00 95.19 91 GLN A O 1
ATOM 713 N N . ILE A 1 92 ? -16.473 1.450 22.149 1.00 95.44 92 ILE A N 1
ATOM 714 C CA . ILE A 1 92 ? -16.054 2.397 21.114 1.00 95.44 92 ILE A CA 1
ATOM 715 C C . ILE A 1 92 ? -17.288 2.863 20.330 1.00 95.44 92 ILE A C 1
ATOM 717 O O . ILE A 1 92 ? -17.853 2.119 19.538 1.00 95.44 92 ILE A O 1
ATOM 721 N N . GLN A 1 93 ? -17.684 4.124 20.522 1.00 94.25 93 GLN A N 1
ATOM 722 C CA . GLN A 1 93 ? -18.779 4.753 19.764 1.00 94.25 93 GLN A CA 1
ATOM 723 C C . GLN A 1 93 ? -18.289 5.463 18.499 1.00 94.25 93 GLN A C 1
ATOM 725 O O . GLN A 1 93 ? -18.982 5.505 17.485 1.00 94.25 93 GLN A O 1
ATOM 730 N N . THR A 1 94 ? -17.092 6.045 18.558 1.00 94.50 94 THR A N 1
ATOM 731 C CA . THR A 1 94 ? -16.457 6.745 17.440 1.00 94.50 94 THR A CA 1
ATOM 732 C C . THR A 1 94 ? -14.970 6.416 17.405 1.00 94.50 94 THR A C 1
ATOM 734 O O . THR A 1 94 ? -14.325 6.255 18.443 1.00 94.50 94 THR A O 1
ATOM 737 N N . LEU A 1 95 ? -14.419 6.303 16.196 1.00 94.50 95 LEU A N 1
ATOM 738 C CA . LEU A 1 95 ? -13.011 6.000 15.963 1.00 94.50 95 LEU A CA 1
ATOM 739 C C . LEU A 1 95 ? -12.456 6.962 14.911 1.00 94.50 95 LEU A C 1
ATOM 741 O O . LEU A 1 95 ? -12.985 7.042 13.803 1.00 94.50 95 LEU A O 1
ATOM 745 N N . ALA A 1 96 ? -11.390 7.683 15.258 1.00 95.06 96 ALA A N 1
ATOM 746 C CA . ALA A 1 96 ? -10.628 8.472 14.296 1.00 95.06 96 ALA A CA 1
ATOM 747 C C . ALA A 1 96 ? -9.779 7.541 13.419 1.00 95.06 96 ALA A C 1
ATOM 749 O O . ALA A 1 96 ? -9.188 6.582 13.918 1.00 95.06 96 ALA A O 1
ATOM 750 N N . LEU A 1 97 ? -9.731 7.823 12.120 1.00 92.62 97 LEU A N 1
ATOM 751 C CA . LEU A 1 97 ? -9.107 6.966 11.116 1.00 92.62 97 LEU A CA 1
ATOM 752 C C . LEU A 1 97 ? -7.881 7.651 10.504 1.00 92.62 97 LEU A C 1
ATOM 754 O O . LEU A 1 97 ? -7.843 8.873 10.395 1.00 92.62 97 LEU A O 1
ATOM 758 N N . ASP A 1 98 ? -6.894 6.848 10.110 1.00 87.00 98 ASP A N 1
ATOM 759 C CA . ASP A 1 98 ? -5.687 7.314 9.423 1.00 87.00 98 ASP A CA 1
ATOM 760 C C . ASP A 1 98 ? -5.959 7.479 7.919 1.00 87.00 98 ASP A C 1
ATOM 762 O O . ASP A 1 98 ? -6.344 6.524 7.244 1.00 87.00 98 ASP A O 1
ATOM 766 N N . GLU A 1 99 ? -5.735 8.682 7.388 1.00 82.44 99 GLU A N 1
ATOM 767 C CA . GLU A 1 99 ? -5.906 9.013 5.965 1.00 82.44 99 GLU A CA 1
ATOM 768 C C . GLU A 1 99 ? -4.900 8.286 5.054 1.00 82.44 99 GLU A C 1
ATOM 770 O O . GLU A 1 99 ? -5.153 8.075 3.863 1.00 82.44 99 GLU A O 1
ATOM 775 N N . GLY A 1 100 ? -3.753 7.874 5.600 1.00 80.81 100 GLY A N 1
ATOM 776 C CA . GLY A 1 100 ? -2.699 7.184 4.858 1.00 80.81 100 GLY A CA 1
ATOM 777 C C . GLY A 1 100 ? -3.014 5.724 4.522 1.00 80.81 100 GLY A C 1
ATOM 778 O O . GLY A 1 100 ? -2.317 5.126 3.699 1.00 80.81 100 GLY A O 1
ATOM 779 N N . SER A 1 101 ? -4.049 5.128 5.126 1.00 82.50 101 SER A N 1
ATOM 780 C CA . SER A 1 101 ? -4.338 3.699 4.981 1.00 82.50 101 SER A CA 1
ATOM 781 C C . SER A 1 101 ? -5.823 3.414 4.797 1.00 82.50 101 SER A C 1
ATOM 783 O O . SER A 1 101 ? -6.637 3.627 5.687 1.00 82.50 101 SER A O 1
ATOM 785 N N . ARG A 1 102 ? -6.170 2.808 3.660 1.00 90.25 102 ARG A N 1
ATOM 786 C CA . ARG A 1 102 ? -7.539 2.352 3.378 1.00 90.25 102 ARG A CA 1
ATOM 787 C C . ARG A 1 102 ? -7.788 0.912 3.841 1.00 90.25 102 ARG A C 1
ATOM 789 O O . ARG A 1 102 ? -8.865 0.603 4.346 1.00 90.25 102 ARG A O 1
ATOM 796 N N . THR A 1 103 ? -6.777 0.037 3.784 1.00 93.19 103 THR A N 1
ATOM 797 C CA . THR A 1 103 ? -6.909 -1.363 4.237 1.00 93.19 103 THR A CA 1
ATOM 798 C C . THR A 1 103 ? -7.113 -1.474 5.747 1.00 93.19 103 THR A C 1
ATOM 800 O O . THR A 1 103 ? -7.997 -2.210 6.181 1.00 93.19 103 THR A O 1
ATOM 803 N N . SER A 1 104 ? -6.331 -0.768 6.575 1.00 92.88 104 SER A N 1
ATOM 804 C CA . SER A 1 104 ? -6.510 -0.849 8.038 1.00 92.88 104 SER A CA 1
ATOM 805 C C . SER A 1 104 ? -7.855 -0.272 8.483 1.00 92.88 104 SER A C 1
ATOM 807 O O . SER A 1 104 ? -8.454 -0.778 9.429 1.00 92.88 104 SER A O 1
ATOM 809 N N . VAL A 1 105 ? -8.354 0.739 7.766 1.00 93.19 105 VAL A N 1
ATOM 810 C CA . VAL A 1 105 ? -9.686 1.317 7.965 1.00 93.19 105 VAL A CA 1
ATOM 811 C C . VAL A 1 105 ? -10.782 0.299 7.655 1.00 93.19 105 VAL A C 1
ATOM 813 O O . VAL A 1 105 ? -11.717 0.146 8.441 1.00 93.19 105 VAL A O 1
ATOM 816 N N . ALA A 1 106 ? -10.670 -0.432 6.546 1.00 93.94 106 ALA A N 1
ATOM 817 C CA . ALA A 1 106 ? -11.604 -1.509 6.236 1.00 93.94 106 ALA A CA 1
ATOM 818 C C . ALA A 1 106 ? -11.541 -2.627 7.292 1.00 93.94 106 ALA A C 1
ATOM 820 O O . ALA A 1 106 ? -12.576 -3.062 7.794 1.00 93.94 106 ALA A O 1
ATOM 821 N N . LEU A 1 107 ? -10.334 -3.036 7.695 1.00 94.94 107 LEU A N 1
ATOM 822 C CA . LEU A 1 107 ? -10.134 -4.078 8.701 1.00 94.94 107 LEU A CA 1
ATOM 823 C C . LEU A 1 107 ? -10.761 -3.708 10.050 1.00 94.94 107 LEU A C 1
ATOM 825 O O . LEU A 1 107 ? -11.457 -4.530 10.637 1.00 94.94 107 LEU A O 1
ATOM 829 N N . VAL A 1 108 ? -10.558 -2.482 10.543 1.00 94.38 108 VAL A N 1
ATOM 830 C CA . VAL A 1 108 ? -11.123 -2.089 11.843 1.00 94.38 108 VAL A CA 1
ATOM 831 C C . VAL A 1 108 ? -12.648 -2.027 11.815 1.00 94.38 108 VAL A C 1
ATOM 833 O O . VAL A 1 108 ? -13.283 -2.390 12.797 1.00 94.38 108 VAL A O 1
ATOM 836 N N . ARG A 1 109 ? -13.250 -1.654 10.678 1.00 91.50 109 ARG A N 1
ATOM 837 C CA . ARG A 1 109 ? -14.708 -1.715 10.502 1.00 91.50 109 ARG A CA 1
ATOM 838 C C . ARG A 1 109 ? -15.241 -3.142 10.563 1.00 91.50 109 ARG A C 1
ATOM 840 O O . ARG A 1 109 ? -16.343 -3.319 11.048 1.00 91.50 109 ARG A O 1
ATOM 847 N N . ILE A 1 110 ? -14.490 -4.130 10.077 1.00 92.88 110 ILE A N 1
ATOM 848 C CA . ILE A 1 110 ? -14.863 -5.550 10.184 1.00 92.88 110 ILE A CA 1
ATOM 849 C C . ILE A 1 110 ? -14.716 -6.038 11.630 1.00 92.88 110 ILE A C 1
ATOM 851 O O . ILE A 1 110 ? -15.553 -6.788 12.109 1.00 92.88 110 ILE A O 1
ATOM 855 N N . LEU A 1 111 ? -13.659 -5.615 12.330 1.00 92.19 111 LEU A N 1
ATOM 856 C CA . LEU A 1 111 ? -13.384 -6.050 13.704 1.00 92.19 111 LEU A CA 1
ATOM 857 C C . LEU A 1 111 ? -14.314 -5.430 14.757 1.00 92.19 111 LEU A C 1
ATOM 859 O O . LEU A 1 111 ? -14.447 -6.000 15.835 1.00 92.19 111 LEU A O 1
ATOM 863 N N . LEU A 1 112 ? -14.884 -4.254 14.479 1.00 90.50 112 LEU A N 1
ATOM 864 C CA . LEU A 1 112 ? -15.812 -3.544 15.370 1.00 90.50 112 LEU A CA 1
ATOM 865 C C . LEU A 1 112 ? -17.291 -3.711 14.970 1.00 90.50 112 LEU A C 1
ATOM 867 O O . LEU A 1 112 ? -18.138 -3.016 15.530 1.00 90.50 112 LEU A O 1
ATOM 871 N N . GLN A 1 113 ? -17.592 -4.567 13.987 1.00 82.94 113 GLN A N 1
ATOM 872 C CA . GLN A 1 113 ? -18.955 -5.061 13.744 1.00 82.94 113 GLN A CA 1
ATOM 873 C C . GLN A 1 113 ? -19.350 -6.069 14.821 1.00 82.94 113 GLN A C 1
ATOM 875 O O . GLN A 1 113 ? -20.537 -6.041 15.210 1.00 82.94 113 GLN A O 1
#

Sequence (113 aa):
MHARIKVGAVSYLNTKPLVYRLDEFAPYADISYDLPSRLADQLASGELDVALIPSVEYFQDPNYEIVSNACIGCRGPVLSVKLLTRVPFDQIQTLALDEGSRTSVALVRILLQ